Protein AF-A0A438FS94-F1 (afdb_monomer)

InterPro domains:
  IPR005162 Retrotransposon-derived protein PEG10, N-terminal capsid-like domain [PF03732] (21-106)

Mean predicted aligned error: 14.26 Å

Radius of gyration: 26.19 Å; Cα contacts (8 Å, |Δi|>4): 50; chains: 1; bounding box: 76×30×57 Å

Sequence (145 aa):
MKEIKKILDVMAVPEERRVSLASFMLRDEADNWWDMIKTTQDVTKMVWMQFEELLLSNYFPEAVRRQKRAEFIHLVQRNMTVTEYATKFTQLSRYAPNVVADEQIEVVARALVIEREMEEAQRLRSRNSRFGGSEKRERDFNARK

pLDDT: mean 76.22, std 14.3, range [48.0, 94.75]

Organism: Vitis vinifera (NCBI:txid29760)

Secondary structure (DSSP, 8-state):
-HHHHHHHHHTT--HHHHHHHHHHT--THHHHHHHHHHHHS-GGG--HHHHHHHHHHHHS-HHHHHHHHHHHHT---TTS-HHHHHHHHHHHHTT-HHHHHHHHHHHHHHHHHHHHHHHHHHHHHHHHHHHHHHHHHHHHHHTT-

Foldseek 3Di:
DVVLVVVCVVVVPDFLCSLVSSLVVDDDPSVVVVVVVVVVDVCNPDTPVNSVVVSCCVPPNVVNLVVLQVCQVPQDCVPNDLVRSVVSNVVSCVSPVVV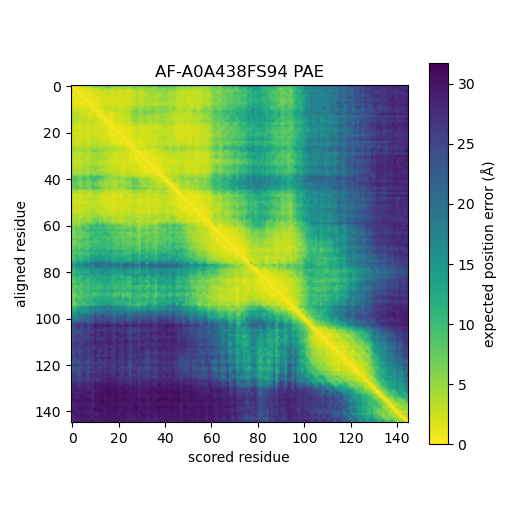CVVCVVVVVVVNVVNVVVVVVVVVVVVVCVVVVVVVVVVVVVVVVD

Solvent-accessible surface area (backbone atoms only — not comparable to full-atom values): 8387 Å² total; per-residue (Å²): 108,73,65,59,52,52,53,41,60,75,66,66,56,55,65,92,52,43,48,65,53,49,55,71,69,42,56,73,73,54,35,58,52,48,56,54,46,58,77,74,44,80,61,91,79,53,50,50,70,57,53,51,50,54,52,39,49,73,78,52,32,68,68,57,48,50,48,44,30,51,52,45,78,68,64,65,57,85,91,49,52,72,68,57,38,52,53,50,46,66,63,30,45,78,63,30,63,72,56,45,69,75,40,43,68,63,50,47,49,51,50,51,52,49,53,52,52,51,54,49,54,50,51,50,50,57,48,50,62,65,54,57,64,53,63,55,54,54,52,60,56,64,74,75,113

Nearest PDB structures (foldseek):
  6r24-assembly1_A  TM=5.342E-01  e=2.267E-01  Saccharomyces cerevisiae S288C
  1w33-assembly1_A  TM=2.886E-01  e=9.555E+00  Borreliella burgdorferi ZS7

Structure (mmCIF, N/CA/C/O backbone):
data_AF-A0A438FS94-F1
#
_entry.id   AF-A0A438FS94-F1
#
loop_
_atom_site.group_PDB
_atom_site.id
_atom_site.type_symbol
_atom_site.label_atom_id
_atom_site.label_alt_id
_atom_site.label_comp_id
_atom_site.label_asym_id
_atom_site.label_entity_id
_atom_site.label_seq_id
_atom_site.pdbx_PDB_ins_code
_atom_site.Cartn_x
_atom_site.Cartn_y
_atom_site.Cartn_z
_atom_site.occupancy
_atom_site.B_iso_or_equiv
_atom_site.auth_seq_id
_atom_site.auth_comp_id
_atom_site.auth_asym_id
_atom_site.auth_atom_id
_atom_site.pdbx_PDB_model_num
ATOM 1 N N . MET A 1 1 ? -2.422 -2.137 -5.199 1.00 80.56 1 MET A N 1
ATOM 2 C CA . MET A 1 1 ? -1.119 -2.837 -5.057 1.00 80.56 1 MET A CA 1
ATOM 3 C C . MET A 1 1 ? -1.215 -4.239 -4.439 1.00 80.56 1 MET A C 1
ATOM 5 O O . MET A 1 1 ? -0.713 -5.168 -5.055 1.00 80.56 1 MET A O 1
ATOM 9 N N . LYS A 1 2 ? -1.847 -4.440 -3.266 1.00 82.56 2 LYS A N 1
ATOM 10 C CA . LYS A 1 2 ? -1.917 -5.773 -2.614 1.00 82.56 2 LYS A CA 1
ATOM 11 C C . LYS A 1 2 ? -2.559 -6.865 -3.484 1.00 82.56 2 LYS A C 1
ATOM 13 O O . LYS A 1 2 ? -2.069 -7.986 -3.504 1.00 82.56 2 LYS A O 1
ATOM 18 N N . GLU A 1 3 ? -3.622 -6.532 -4.212 1.00 87.00 3 GLU A N 1
ATOM 19 C CA . GLU A 1 3 ? -4.303 -7.473 -5.114 1.00 87.00 3 GLU A CA 1
ATOM 20 C C . GLU A 1 3 ? -3.438 -7.861 -6.314 1.00 87.00 3 GLU A C 1
ATOM 22 O O . GLU A 1 3 ? -3.308 -9.043 -6.607 1.00 87.00 3 GLU A O 1
ATOM 27 N N . ILE A 1 4 ? -2.776 -6.883 -6.944 1.00 89.44 4 ILE A N 1
ATOM 28 C CA . ILE A 1 4 ? -1.828 -7.122 -8.042 1.00 89.44 4 ILE A CA 1
ATOM 29 C C . ILE A 1 4 ? -0.720 -8.073 -7.577 1.00 89.44 4 ILE A C 1
ATOM 31 O O . ILE A 1 4 ? -0.488 -9.086 -8.223 1.00 89.44 4 ILE A O 1
ATOM 35 N N . LYS A 1 5 ? -0.101 -7.814 -6.414 1.00 88.31 5 LYS A N 1
ATOM 36 C CA . LYS A 1 5 ? 0.904 -8.719 -5.826 1.00 88.31 5 LYS A CA 1
ATOM 37 C C . LYS A 1 5 ? 0.376 -10.138 -5.646 1.00 88.31 5 LYS A C 1
ATOM 39 O O . LYS A 1 5 ? 0.992 -11.079 -6.126 1.00 88.31 5 LYS A O 1
ATOM 44 N N . LYS A 1 6 ? -0.801 -10.277 -5.030 1.00 91.06 6 LYS A N 1
ATOM 45 C CA . LYS A 1 6 ? -1.435 -11.581 -4.808 1.00 91.06 6 LYS A CA 1
ATOM 46 C C . LYS A 1 6 ? -1.645 -12.342 -6.120 1.00 91.06 6 LYS A C 1
ATOM 48 O O . LYS A 1 6 ? -1.388 -13.537 -6.165 1.00 91.06 6 LYS A O 1
ATOM 53 N N . ILE A 1 7 ? -2.096 -11.664 -7.175 1.00 92.00 7 ILE A N 1
ATOM 54 C CA . ILE A 1 7 ? -2.305 -12.277 -8.493 1.00 92.00 7 ILE A CA 1
ATOM 55 C C . ILE A 1 7 ? -0.970 -12.711 -9.107 1.00 92.00 7 ILE A C 1
ATOM 57 O O . ILE A 1 7 ? -0.860 -13.845 -9.560 1.00 92.00 7 ILE A O 1
ATOM 61 N N . LEU A 1 8 ? 0.053 -11.852 -9.081 1.00 92.00 8 LEU A N 1
ATOM 62 C CA . LEU A 1 8 ? 1.379 -12.176 -9.619 1.00 92.00 8 LEU A CA 1
ATOM 63 C C . LEU A 1 8 ? 2.033 -13.358 -8.893 1.00 92.00 8 LEU A C 1
ATOM 65 O O . LEU A 1 8 ? 2.649 -14.204 -9.539 1.00 92.00 8 LEU A O 1
ATOM 69 N N . ASP A 1 9 ? 1.874 -13.429 -7.570 1.00 91.69 9 ASP A N 1
ATOM 70 C CA . ASP A 1 9 ? 2.414 -14.515 -6.753 1.00 91.69 9 ASP A CA 1
ATOM 71 C C . ASP A 1 9 ? 1.677 -15.837 -7.018 1.00 91.69 9 ASP A C 1
ATOM 73 O O . ASP A 1 9 ? 2.319 -16.861 -7.234 1.00 91.69 9 ASP A O 1
ATOM 77 N N . VAL A 1 10 ? 0.338 -15.819 -7.084 1.00 94.75 10 VAL A N 1
ATOM 78 C CA . VAL A 1 10 ? -0.474 -17.009 -7.419 1.00 94.75 10 VAL A CA 1
ATOM 79 C C . VAL A 1 10 ? -0.147 -17.536 -8.816 1.00 94.75 10 VAL A C 1
ATOM 81 O O . VAL A 1 10 ? -0.094 -18.743 -9.026 1.00 94.75 10 VAL A O 1
ATOM 84 N N . MET A 1 11 ? 0.098 -16.635 -9.763 1.00 92.56 11 MET A N 1
ATOM 85 C CA . MET A 1 11 ? 0.452 -16.980 -11.139 1.00 92.56 11 MET A CA 1
ATOM 86 C C . MET A 1 11 ? 1.936 -17.348 -11.308 1.00 92.56 11 MET A C 1
ATOM 88 O O . MET A 1 11 ? 2.362 -17.596 -12.434 1.00 92.56 11 MET A O 1
ATOM 92 N N . ALA A 1 12 ? 2.720 -17.367 -10.220 1.00 92.19 12 ALA A N 1
ATOM 93 C CA . ALA A 1 12 ? 4.157 -17.645 -10.218 1.00 92.19 12 ALA A CA 1
ATOM 94 C C . ALA A 1 12 ? 4.931 -16.814 -11.262 1.00 92.19 12 ALA A C 1
ATOM 96 O O . ALA A 1 12 ? 5.811 -17.315 -11.964 1.00 92.19 12 ALA A O 1
ATOM 97 N N . VAL A 1 13 ? 4.577 -15.530 -11.392 1.00 92.44 13 VAL A N 1
ATOM 98 C CA . VAL A 1 13 ? 5.168 -14.648 -12.402 1.00 92.44 13 VAL A CA 1
ATOM 99 C C . VAL A 1 13 ? 6.632 -14.357 -12.047 1.00 92.44 13 VAL A C 1
ATOM 101 O O . VAL A 1 13 ? 6.892 -13.852 -10.943 1.00 92.44 13 VAL A O 1
ATOM 104 N N . PRO A 1 14 ? 7.575 -14.613 -12.976 1.00 90.94 14 PRO A N 1
ATOM 105 C CA . PRO A 1 14 ? 8.989 -14.328 -12.767 1.00 90.94 14 PRO A CA 1
ATOM 106 C C . PRO A 1 14 ? 9.225 -12.813 -12.709 1.00 90.94 14 PRO A C 1
ATOM 108 O O . PRO A 1 14 ? 8.481 -12.034 -13.314 1.00 90.94 14 PRO A O 1
ATOM 111 N N . GLU A 1 15 ? 10.220 -12.386 -11.934 1.00 87.38 15 GLU A N 1
ATOM 112 C CA . GLU A 1 15 ? 10.384 -10.989 -11.518 1.00 87.38 15 GLU A CA 1
ATOM 113 C C . GLU A 1 15 ? 10.533 -10.022 -12.700 1.00 87.38 15 GLU A C 1
ATOM 115 O O . GLU A 1 15 ? 9.941 -8.941 -12.693 1.00 87.38 15 GLU A O 1
ATOM 120 N N . GLU A 1 16 ? 11.188 -10.468 -13.771 1.00 88.06 16 GLU A N 1
ATOM 121 C CA . GLU A 1 16 ? 11.431 -9.708 -15.000 1.00 88.06 16 GLU A CA 1
ATOM 122 C C . GLU A 1 16 ? 10.132 -9.336 -15.725 1.00 88.06 16 GLU A C 1
ATOM 124 O O . GLU A 1 16 ? 10.080 -8.358 -16.467 1.00 88.06 16 GLU A O 1
ATOM 129 N N . ARG A 1 17 ? 9.055 -10.104 -15.514 1.00 89.31 17 ARG A N 1
ATOM 130 C CA . ARG A 1 17 ? 7.747 -9.868 -16.144 1.00 89.31 17 ARG A CA 1
ATOM 131 C C . ARG A 1 17 ? 6.752 -9.163 -15.231 1.00 89.31 17 ARG A C 1
ATOM 133 O O . ARG A 1 17 ? 5.689 -8.749 -15.703 1.00 89.31 17 ARG A O 1
ATOM 140 N N . ARG A 1 18 ? 7.060 -9.020 -13.938 1.00 92.19 18 ARG A N 1
ATOM 141 C CA . ARG A 1 18 ? 6.113 -8.478 -12.954 1.00 92.19 18 ARG A CA 1
ATOM 142 C C . ARG A 1 18 ? 5.740 -7.029 -13.248 1.00 92.19 18 ARG A C 1
ATOM 144 O O . ARG A 1 18 ? 4.561 -6.703 -13.174 1.00 92.19 18 ARG A O 1
ATOM 151 N N . VAL A 1 19 ? 6.699 -6.182 -13.629 1.00 91.69 19 VAL A N 1
ATOM 152 C CA . VAL A 1 19 ? 6.447 -4.756 -13.925 1.00 91.69 19 VAL A CA 1
ATOM 153 C C . VAL A 1 19 ? 5.542 -4.593 -15.148 1.00 91.69 19 VAL A C 1
ATOM 155 O O . VAL A 1 19 ? 4.557 -3.854 -15.100 1.00 91.69 19 VAL A O 1
ATOM 158 N N . SER A 1 20 ? 5.804 -5.332 -16.228 1.00 90.81 20 SER A N 1
ATOM 159 C CA . SER A 1 20 ? 4.974 -5.278 -17.439 1.00 90.81 20 SE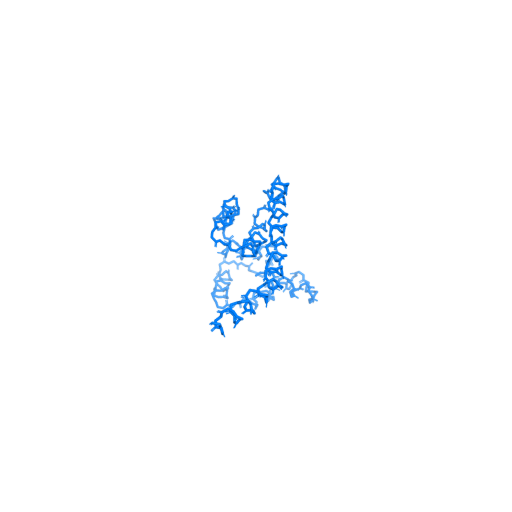R A CA 1
ATOM 160 C C . SER A 1 20 ? 3.546 -5.766 -17.182 1.00 90.81 20 SER A C 1
ATOM 162 O O . SER A 1 20 ? 2.589 -5.163 -17.655 1.00 90.81 20 SER A O 1
ATOM 164 N N . LEU A 1 21 ? 3.380 -6.835 -16.399 1.00 90.94 21 LEU A N 1
ATOM 165 C CA . LEU A 1 21 ? 2.050 -7.354 -16.072 1.00 90.94 21 LEU A CA 1
ATOM 166 C C . LEU A 1 21 ? 1.308 -6.460 -15.077 1.00 90.94 21 LEU A C 1
ATOM 168 O O . LEU A 1 21 ? 0.117 -6.226 -15.245 1.00 90.94 21 LEU A O 1
ATOM 172 N N . ALA A 1 22 ? 1.991 -5.922 -14.068 1.00 91.50 22 ALA A N 1
ATOM 173 C CA . ALA A 1 22 ? 1.370 -5.017 -13.109 1.00 91.50 22 ALA A CA 1
ATOM 174 C C . ALA A 1 22 ? 0.948 -3.693 -13.734 1.00 91.50 22 ALA A C 1
ATOM 176 O O . ALA A 1 22 ? -0.125 -3.202 -13.399 1.00 91.50 22 ALA A O 1
ATOM 177 N N . SER A 1 23 ? 1.760 -3.137 -14.636 1.00 90.25 23 SER A N 1
ATOM 178 C CA . SER A 1 23 ? 1.392 -1.922 -15.362 1.00 90.25 23 SER A CA 1
ATOM 179 C C . SER A 1 23 ? 0.159 -2.129 -16.233 1.00 90.25 23 SER A C 1
ATOM 181 O O . SER A 1 23 ? -0.735 -1.298 -16.203 1.00 90.25 23 SER A O 1
ATOM 183 N N . PHE A 1 24 ? 0.040 -3.281 -16.899 1.00 90.38 24 PHE A N 1
ATOM 184 C CA . PHE A 1 24 ? -1.168 -3.645 -17.647 1.00 90.38 24 PHE A CA 1
ATOM 185 C C . PHE A 1 24 ? -2.426 -3.787 -16.768 1.00 90.38 24 PHE A C 1
ATOM 187 O O . PHE A 1 24 ? -3.549 -3.689 -17.252 1.00 90.38 24 PHE A O 1
ATOM 194 N N . MET A 1 25 ? -2.263 -4.046 -15.469 1.00 90.50 25 MET A N 1
ATOM 195 C CA . MET A 1 25 ? -3.379 -4.148 -14.525 1.00 90.50 25 MET A CA 1
ATOM 196 C C . MET A 1 25 ? -3.801 -2.797 -13.931 1.00 90.50 25 MET A C 1
ATOM 198 O O . MET A 1 25 ? -4.797 -2.758 -13.200 1.00 90.50 25 MET A O 1
ATOM 202 N N . LEU A 1 26 ? -3.058 -1.715 -14.192 1.00 90.44 26 LEU A N 1
ATOM 203 C CA . LEU A 1 26 ? -3.446 -0.368 -13.778 1.00 90.44 26 LEU A CA 1
ATOM 204 C C . LEU A 1 26 ? -4.674 0.087 -14.576 1.00 90.44 26 LEU A C 1
ATOM 206 O O . LEU A 1 26 ? -4.939 -0.388 -15.677 1.00 90.44 26 LEU A O 1
ATOM 210 N N . ARG A 1 27 ? -5.481 0.957 -13.969 1.00 90.25 27 ARG A N 1
ATOM 211 C CA . ARG A 1 27 ? -6.724 1.464 -14.558 1.00 90.25 27 ARG A CA 1
ATOM 212 C C . ARG A 1 27 ? -6.866 2.952 -14.288 1.00 90.25 27 ARG A C 1
ATOM 214 O O . ARG A 1 27 ? -6.340 3.450 -13.289 1.00 90.25 27 ARG A O 1
ATOM 221 N N . ASP A 1 28 ? -7.619 3.618 -15.157 1.00 91.75 28 ASP A N 1
ATOM 222 C CA . ASP A 1 28 ? -8.024 5.016 -15.029 1.00 91.75 28 ASP A CA 1
ATOM 223 C C . ASP A 1 28 ? -6.821 5.946 -14.771 1.00 91.75 28 ASP A C 1
ATOM 225 O O . ASP A 1 28 ? -5.855 5.971 -15.531 1.00 91.75 28 ASP A O 1
ATOM 229 N N . GLU A 1 29 ? -6.849 6.699 -13.672 1.00 88.56 29 GLU A N 1
ATOM 230 C CA . GLU A 1 29 ? -5.798 7.641 -13.286 1.00 88.56 29 GLU A CA 1
ATOM 231 C C . GLU A 1 29 ? -4.426 6.973 -13.087 1.00 88.56 29 GLU A C 1
ATOM 233 O O . GLU A 1 29 ? -3.399 7.595 -13.354 1.00 88.56 29 GLU A O 1
ATOM 238 N N . ALA A 1 30 ? -4.393 5.705 -12.663 1.00 88.88 30 ALA A N 1
ATOM 239 C CA . ALA A 1 30 ? -3.143 4.969 -12.476 1.00 88.88 30 ALA A CA 1
ATOM 240 C C . ALA A 1 30 ? -2.486 4.547 -13.785 1.00 88.88 30 ALA A C 1
ATOM 242 O O . ALA A 1 30 ? -1.258 4.511 -13.853 1.00 88.88 30 ALA A O 1
ATOM 243 N N . ASP A 1 31 ? -3.282 4.270 -14.814 1.00 91.62 31 ASP A N 1
ATOM 244 C CA . ASP A 1 31 ? -2.766 3.963 -16.147 1.00 91.62 31 ASP A CA 1
ATOM 245 C C . ASP A 1 31 ? -2.190 5.230 -16.800 1.00 91.62 31 ASP A C 1
ATOM 247 O O . ASP A 1 31 ? -1.031 5.252 -17.211 1.00 91.62 31 ASP A O 1
ATOM 251 N N . ASN A 1 32 ? -2.931 6.344 -16.729 1.00 91.38 32 ASN A N 1
ATOM 252 C CA . ASN A 1 32 ? -2.468 7.651 -17.214 1.00 91.38 32 ASN A CA 1
ATOM 253 C C . ASN A 1 32 ? -1.169 8.110 -16.527 1.00 91.38 32 ASN A C 1
ATOM 255 O O . ASN A 1 32 ? -0.245 8.608 -17.174 1.00 91.38 32 ASN A O 1
ATOM 259 N N . TRP A 1 33 ? -1.079 7.945 -15.203 1.00 92.69 33 TRP A N 1
ATOM 260 C CA . TRP A 1 33 ? 0.142 8.245 -14.455 1.00 92.69 33 TRP A CA 1
ATOM 261 C C . TRP A 1 33 ? 1.310 7.360 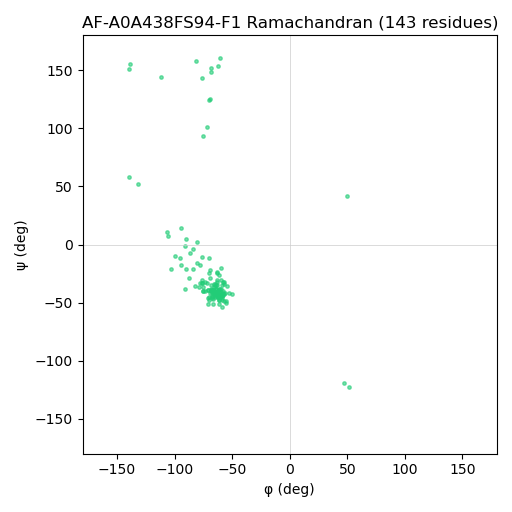-14.904 1.00 92.69 33 TRP A C 1
ATOM 263 O O . TRP A 1 33 ? 2.427 7.850 -15.078 1.00 92.69 33 TRP A O 1
ATOM 273 N N . TRP A 1 34 ? 1.065 6.069 -15.128 1.00 92.56 34 TRP A N 1
ATOM 274 C CA . TRP A 1 34 ? 2.102 5.150 -15.578 1.00 92.56 34 TRP A CA 1
ATOM 275 C C . TRP A 1 34 ? 2.604 5.476 -16.990 1.00 92.56 34 TRP A C 1
ATOM 277 O O . TRP A 1 34 ? 3.809 5.412 -17.242 1.00 92.56 34 TRP A O 1
ATOM 287 N N . ASP A 1 35 ? 1.724 5.912 -17.893 1.00 91.56 35 ASP A N 1
ATOM 288 C CA . ASP A 1 35 ? 2.106 6.436 -19.208 1.00 91.56 35 ASP A CA 1
ATOM 289 C C . ASP A 1 35 ? 3.051 7.639 -19.106 1.00 91.56 35 ASP A C 1
ATOM 291 O O . ASP A 1 35 ? 4.059 7.690 -19.812 1.00 91.56 35 ASP A O 1
ATOM 295 N N . MET A 1 36 ? 2.803 8.557 -18.169 1.00 90.75 36 MET A N 1
ATOM 296 C CA . MET A 1 36 ? 3.708 9.678 -17.893 1.00 90.75 36 MET A CA 1
ATOM 297 C C . MET A 1 36 ? 5.067 9.220 -17.327 1.00 90.75 36 MET A C 1
ATOM 299 O O . MET A 1 36 ? 6.107 9.809 -17.626 1.00 90.75 36 MET A O 1
ATOM 303 N N . ILE A 1 37 ? 5.108 8.152 -16.528 1.00 91.44 37 ILE A N 1
ATOM 304 C CA . ILE A 1 37 ? 6.382 7.590 -16.053 1.00 91.44 37 ILE A CA 1
ATOM 305 C C . ILE A 1 37 ? 7.179 6.988 -17.215 1.00 91.44 37 ILE A C 1
ATOM 307 O O . ILE A 1 37 ? 8.383 7.225 -17.316 1.00 91.44 37 ILE A O 1
ATOM 311 N N . LYS A 1 38 ? 6.518 6.288 -18.145 1.00 89.75 38 LYS A N 1
ATOM 312 C CA . LYS A 1 38 ? 7.172 5.712 -19.334 1.00 89.75 38 LYS A CA 1
ATOM 313 C C . LYS A 1 38 ? 7.808 6.760 -20.252 1.00 89.75 38 LYS A C 1
ATOM 315 O O . LYS A 1 38 ? 8.752 6.430 -20.962 1.00 89.75 38 LYS A O 1
ATOM 320 N N . THR A 1 39 ? 7.313 8.000 -20.260 1.00 89.50 39 THR A N 1
ATOM 321 C CA . THR A 1 39 ? 7.909 9.089 -21.057 1.00 89.50 39 THR A CA 1
ATOM 322 C C . THR A 1 39 ? 9.073 9.782 -20.353 1.00 89.50 39 THR A C 1
ATOM 324 O O . THR A 1 39 ? 9.897 10.410 -21.015 1.00 89.50 39 THR A O 1
ATOM 327 N N . THR A 1 40 ? 9.160 9.671 -19.027 1.00 86.56 40 THR A N 1
ATOM 328 C CA . THR A 1 40 ? 10.161 10.371 -18.209 1.00 86.56 40 THR A CA 1
ATOM 329 C C . THR A 1 40 ? 11.306 9.470 -17.750 1.00 86.56 40 THR A C 1
ATOM 331 O O . THR A 1 40 ? 12.376 9.979 -17.418 1.00 86.56 40 THR A O 1
ATOM 334 N N . GLN A 1 41 ? 11.115 8.146 -17.733 1.00 86.25 41 GLN A N 1
ATOM 335 C CA . GLN A 1 41 ? 12.099 7.174 -17.252 1.00 86.25 41 GLN A CA 1
ATOM 336 C C . GLN A 1 41 ? 12.162 5.926 -18.140 1.00 86.25 41 GLN A C 1
ATOM 338 O O . GLN A 1 41 ? 11.163 5.495 -18.715 1.00 86.25 41 GLN A O 1
ATOM 343 N N . ASP A 1 42 ? 13.338 5.295 -18.198 1.00 86.00 42 ASP A N 1
ATOM 344 C CA . ASP A 1 42 ? 13.501 3.997 -18.856 1.00 86.00 42 ASP A CA 1
ATOM 345 C C . ASP A 1 42 ? 12.927 2.874 -17.979 1.00 86.00 42 ASP A C 1
ATOM 347 O O . ASP A 1 42 ? 13.595 2.317 -17.106 1.00 86.00 42 ASP A O 1
ATOM 351 N N . VAL A 1 43 ? 11.662 2.532 -18.224 1.00 85.81 43 VAL A N 1
ATOM 352 C CA . VAL A 1 43 ? 10.964 1.455 -17.509 1.00 85.81 43 VAL A CA 1
ATOM 353 C C . VAL A 1 43 ? 11.372 0.053 -17.971 1.00 85.81 43 VAL A C 1
ATOM 355 O O . VAL A 1 43 ? 11.001 -0.925 -17.326 1.00 85.81 43 VAL A O 1
ATOM 358 N N . THR A 1 44 ? 12.116 -0.085 -19.077 1.00 82.19 44 THR A N 1
ATOM 359 C CA . THR A 1 44 ? 12.426 -1.404 -19.666 1.00 82.19 44 THR A CA 1
ATOM 360 C C . THR A 1 44 ? 13.383 -2.225 -18.807 1.00 82.19 44 THR A C 1
ATOM 362 O O . THR A 1 44 ? 13.359 -3.453 -18.854 1.00 82.19 44 THR A O 1
ATOM 365 N N . LYS A 1 45 ? 14.192 -1.548 -17.986 1.00 84.62 45 LYS A N 1
ATOM 366 C CA . LYS A 1 45 ? 15.127 -2.153 -17.025 1.00 84.62 45 LYS A CA 1
ATOM 367 C C . LYS A 1 45 ? 14.653 -2.033 -15.578 1.00 84.62 45 LYS A C 1
ATOM 369 O O . LYS A 1 45 ? 15.412 -2.343 -14.662 1.00 84.62 45 LYS A O 1
ATOM 374 N N . MET A 1 46 ? 13.430 -1.550 -15.363 1.00 90.75 46 MET A N 1
ATOM 375 C CA . MET A 1 46 ? 12.907 -1.321 -14.025 1.00 90.75 46 MET A CA 1
ATOM 376 C C . MET A 1 46 ? 12.639 -2.653 -13.330 1.00 90.75 46 MET A C 1
ATOM 378 O O . MET A 1 46 ? 11.882 -3.489 -13.825 1.00 90.75 46 MET A O 1
ATOM 382 N N . VAL A 1 47 ? 13.240 -2.836 -12.158 1.00 92.12 47 VAL A N 1
ATOM 383 C CA . VAL A 1 47 ? 12.976 -4.008 -11.317 1.00 92.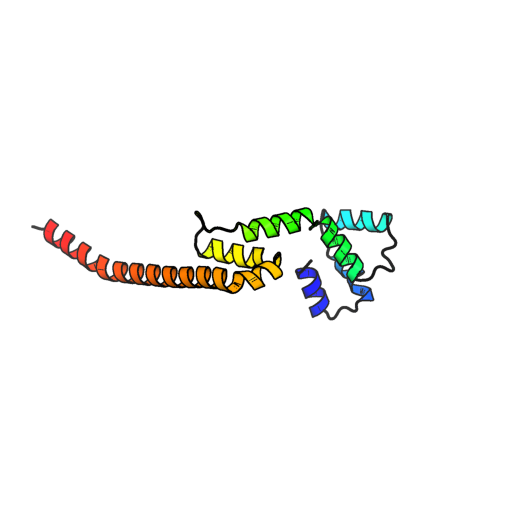12 47 VAL A CA 1
ATOM 384 C C . VAL A 1 47 ? 11.691 -3.817 -10.514 1.00 92.12 47 VAL A C 1
ATOM 386 O O . VAL A 1 47 ? 11.259 -2.691 -10.252 1.00 92.12 47 VAL A O 1
ATOM 389 N N . TRP A 1 48 ? 11.087 -4.921 -10.073 1.00 90.81 48 TRP A N 1
ATOM 390 C CA . TRP A 1 48 ? 9.817 -4.905 -9.342 1.00 90.81 48 TRP A CA 1
ATOM 391 C C . TRP A 1 48 ? 9.820 -3.961 -8.129 1.00 90.81 48 TRP A C 1
ATOM 393 O O . TRP A 1 48 ? 8.860 -3.221 -7.913 1.00 90.81 48 TRP A O 1
ATOM 403 N N . MET A 1 49 ? 10.918 -3.944 -7.370 1.00 89.81 49 MET A N 1
ATOM 404 C CA . MET A 1 49 ? 11.079 -3.081 -6.197 1.00 89.81 49 MET A CA 1
ATOM 405 C C . MET A 1 49 ? 10.946 -1.586 -6.535 1.00 89.81 49 MET A C 1
ATOM 407 O O . MET A 1 49 ? 10.278 -0.856 -5.807 1.00 89.81 49 MET A O 1
ATOM 411 N N . GLN A 1 50 ? 11.525 -1.140 -7.654 1.00 90.25 50 GLN A N 1
ATOM 412 C CA . GLN A 1 50 ? 11.457 0.259 -8.097 1.00 90.25 50 GLN A CA 1
ATOM 413 C C . GLN A 1 50 ? 10.042 0.637 -8.543 1.00 90.25 50 GLN A C 1
ATOM 415 O O . GLN A 1 50 ? 9.547 1.709 -8.199 1.00 90.25 50 GLN A O 1
ATOM 420 N N . PHE A 1 51 ? 9.369 -0.261 -9.269 1.00 90.75 51 PHE A N 1
ATOM 421 C CA . PHE A 1 51 ? 7.970 -0.075 -9.656 1.00 90.75 51 PHE A CA 1
ATOM 422 C C . PHE A 1 51 ? 7.067 0.095 -8.430 1.00 90.75 51 PHE A C 1
ATOM 424 O O . PHE A 1 51 ? 6.246 1.013 -8.372 1.00 90.75 51 PHE A O 1
ATOM 431 N N . GLU A 1 52 ? 7.230 -0.779 -7.434 1.00 89.50 52 GLU A N 1
ATOM 432 C CA . GLU A 1 52 ? 6.461 -0.708 -6.197 1.00 89.50 52 GLU A CA 1
ATOM 433 C C . GLU A 1 52 ? 6.721 0.599 -5.442 1.00 89.50 52 GLU A C 1
ATOM 435 O O . GLU A 1 52 ? 5.771 1.235 -4.986 1.00 89.50 52 GLU A O 1
ATOM 440 N N . GLU A 1 53 ? 7.982 1.014 -5.330 1.00 88.19 53 GLU A N 1
ATOM 441 C CA . GLU A 1 53 ? 8.347 2.262 -4.665 1.00 88.19 53 GLU A CA 1
ATOM 442 C C . GLU A 1 53 ? 7.730 3.481 -5.362 1.00 88.19 53 GLU A C 1
ATOM 444 O O . GLU A 1 53 ? 7.118 4.316 -4.693 1.00 88.19 53 GLU A O 1
ATOM 449 N N . LEU A 1 54 ? 7.803 3.557 -6.695 1.00 89.75 54 LEU A N 1
ATOM 450 C CA . LEU A 1 54 ? 7.201 4.643 -7.472 1.00 89.75 54 LEU A CA 1
ATOM 451 C C . LEU A 1 54 ? 5.682 4.698 -7.293 1.00 89.75 54 LEU A C 1
ATOM 453 O O . LEU A 1 54 ? 5.130 5.765 -7.009 1.00 89.75 54 LEU A O 1
ATOM 457 N N . LEU A 1 55 ? 5.006 3.551 -7.408 1.00 88.06 55 LEU A N 1
ATOM 458 C CA . LEU A 1 55 ? 3.554 3.484 -7.258 1.00 88.06 55 LEU A CA 1
ATOM 459 C C . LEU A 1 55 ? 3.130 3.878 -5.836 1.00 88.06 55 LEU A C 1
ATOM 461 O O . LEU A 1 55 ? 2.187 4.650 -5.653 1.00 88.06 55 LEU A O 1
ATOM 465 N N . LEU A 1 56 ? 3.822 3.368 -4.815 1.00 85.00 56 LEU A N 1
ATOM 466 C CA . LEU A 1 56 ? 3.527 3.701 -3.423 1.00 85.00 56 LEU A CA 1
ATOM 467 C C . LEU A 1 56 ? 3.860 5.156 -3.096 1.00 85.00 56 LEU A C 1
ATOM 469 O O . LEU A 1 56 ? 3.136 5.760 -2.315 1.00 85.00 56 LEU A O 1
ATOM 473 N N . SER A 1 57 ? 4.905 5.735 -3.680 1.00 85.44 57 SER A N 1
ATOM 474 C CA . SER A 1 57 ? 5.247 7.143 -3.469 1.00 85.44 57 SER A CA 1
ATOM 475 C C . SER A 1 57 ? 4.164 8.072 -4.022 1.00 85.44 57 SER A C 1
ATOM 477 O O . SER A 1 57 ? 3.737 8.996 -3.329 1.00 85.44 57 SER A O 1
ATOM 479 N N . ASN A 1 58 ? 3.648 7.774 -5.220 1.00 86.75 58 ASN A N 1
ATOM 480 C CA . ASN A 1 58 ? 2.611 8.578 -5.864 1.00 86.75 58 ASN A CA 1
ATOM 481 C C . ASN A 1 58 ? 1.247 8.466 -5.161 1.00 86.75 58 ASN A C 1
ATOM 483 O O . ASN A 1 58 ? 0.612 9.473 -4.861 1.00 86.75 58 ASN A O 1
ATOM 487 N N . TYR A 1 59 ? 0.802 7.242 -4.862 1.00 83.19 59 TYR A N 1
ATOM 488 C CA . TYR A 1 59 ? -0.545 6.996 -4.321 1.00 83.19 59 TYR A CA 1
ATOM 489 C C . TYR A 1 59 ? -0.604 6.920 -2.795 1.00 83.19 59 TYR A C 1
ATOM 491 O O . TYR A 1 59 ? -1.680 7.001 -2.200 1.00 83.19 59 TYR A O 1
ATOM 499 N N . PHE A 1 60 ? 0.536 6.727 -2.138 1.00 82.38 60 PHE A N 1
ATOM 500 C CA . PHE A 1 60 ? 0.622 6.588 -0.689 1.00 82.38 60 PHE A CA 1
ATOM 501 C C . PHE A 1 60 ? 1.840 7.327 -0.104 1.00 82.38 60 PHE A C 1
ATOM 503 O O . PHE A 1 60 ? 2.691 6.724 0.574 1.00 82.38 60 PHE A O 1
ATOM 510 N N . PRO A 1 61 ? 1.922 8.655 -0.333 1.00 83.62 61 PRO A N 1
ATOM 511 C CA . PRO A 1 61 ? 3.066 9.456 0.069 1.00 83.62 61 PRO A CA 1
ATOM 512 C C . PRO A 1 61 ? 3.270 9.426 1.585 1.00 83.62 61 PRO A C 1
ATOM 514 O O . PRO A 1 61 ? 2.371 9.112 2.375 1.00 83.62 61 PRO A O 1
ATOM 517 N N . GLU A 1 62 ? 4.479 9.776 2.025 1.00 77.25 62 GLU A N 1
ATOM 518 C CA . GLU A 1 62 ? 4.844 9.721 3.444 1.00 77.25 62 GLU A CA 1
ATOM 519 C C . GLU A 1 62 ? 3.911 10.558 4.334 1.00 77.25 62 GLU A C 1
ATOM 521 O O . GLU A 1 62 ? 3.596 10.146 5.449 1.00 77.25 62 GLU A O 1
ATOM 526 N N . ALA A 1 63 ? 3.400 11.684 3.830 1.00 79.88 63 ALA A N 1
ATOM 527 C CA . ALA A 1 63 ? 2.417 12.504 4.534 1.00 79.88 63 ALA A CA 1
ATOM 528 C C . ALA A 1 63 ? 1.135 11.719 4.862 1.00 79.88 63 ALA A C 1
ATOM 530 O O . ALA A 1 63 ? 0.692 11.721 6.010 1.00 79.88 63 ALA A O 1
ATOM 531 N N . VAL A 1 64 ? 0.594 10.971 3.894 1.00 83.62 64 VAL A N 1
ATOM 532 C CA . VAL A 1 64 ? -0.590 10.120 4.095 1.00 83.62 64 VAL A CA 1
ATOM 533 C C . VAL A 1 64 ? -0.260 8.967 5.044 1.00 83.62 64 VAL A C 1
ATOM 535 O O . VAL A 1 64 ? -1.041 8.669 5.947 1.00 83.62 64 VAL A O 1
ATOM 538 N N . ARG A 1 65 ? 0.929 8.360 4.924 1.00 81.00 65 ARG A N 1
ATOM 539 C CA . ARG A 1 65 ? 1.410 7.344 5.881 1.00 81.00 65 ARG A CA 1
ATOM 540 C C . ARG A 1 65 ? 1.483 7.880 7.308 1.00 81.00 65 ARG A C 1
ATOM 542 O O . ARG A 1 65 ? 1.089 7.190 8.246 1.00 81.00 65 ARG A O 1
ATOM 549 N N . ARG A 1 66 ? 2.001 9.095 7.484 1.00 81.19 66 ARG A N 1
ATOM 550 C CA . ARG A 1 66 ? 2.115 9.765 8.784 1.00 81.19 66 ARG A CA 1
ATOM 551 C C . ARG A 1 66 ? 0.740 10.108 9.344 1.00 81.19 66 ARG A C 1
ATOM 553 O O . ARG A 1 66 ? 0.491 9.842 10.513 1.00 81.19 66 ARG A O 1
ATOM 560 N N . GLN A 1 67 ? -0.169 10.596 8.503 1.00 84.38 67 GLN A N 1
ATOM 561 C CA . GLN A 1 67 ? -1.553 10.854 8.885 1.00 84.38 67 GLN A CA 1
ATOM 562 C C . GLN A 1 67 ? -2.259 9.571 9.338 1.00 84.38 67 GLN A C 1
ATOM 564 O O . GLN A 1 67 ? -2.881 9.570 10.392 1.00 84.38 67 GLN A O 1
ATOM 569 N N . LYS A 1 68 ? -2.109 8.460 8.604 1.00 82.12 68 LYS A N 1
ATOM 570 C CA . LYS A 1 68 ? -2.684 7.160 8.987 1.00 82.12 68 LYS A CA 1
ATOM 571 C C . LYS A 1 68 ? -2.115 6.630 10.304 1.00 82.12 68 LYS A C 1
ATOM 573 O O . LYS A 1 68 ? -2.854 6.040 11.085 1.00 82.12 68 LYS A O 1
ATOM 578 N N . ARG A 1 69 ? -0.831 6.878 10.585 1.00 78.12 69 ARG A N 1
ATOM 579 C CA . ARG A 1 69 ? -0.218 6.577 11.890 1.00 78.12 69 ARG A CA 1
ATOM 580 C C . ARG A 1 69 ? -0.771 7.448 13.015 1.00 78.12 69 ARG A C 1
ATOM 582 O O . ARG A 1 69 ? -1.109 6.917 14.062 1.00 78.12 69 ARG A O 1
ATOM 589 N N . ALA A 1 70 ? -0.903 8.753 12.798 1.00 80.50 70 ALA A N 1
ATOM 590 C CA . ALA A 1 70 ? -1.499 9.652 13.785 1.00 80.50 70 ALA A CA 1
ATOM 591 C C . ALA A 1 70 ? -2.972 9.297 14.060 1.00 80.50 70 ALA A C 1
ATOM 593 O O . ALA A 1 70 ? -3.403 9.294 15.208 1.00 80.50 70 ALA A O 1
ATOM 594 N N . GLU A 1 71 ? -3.726 8.933 13.018 1.00 83.75 71 GLU A N 1
ATOM 595 C CA . GLU A 1 71 ? -5.108 8.453 13.132 1.00 83.75 71 GLU A CA 1
ATOM 596 C C . GLU A 1 71 ? -5.192 7.180 13.984 1.00 83.75 71 GLU A C 1
ATOM 598 O O . GLU A 1 71 ? -6.112 7.050 14.782 1.00 83.75 71 GLU A O 1
ATOM 603 N N . PHE A 1 72 ? -4.216 6.275 13.853 1.00 80.56 72 PHE A N 1
ATOM 604 C CA . PHE A 1 72 ? -4.114 5.073 14.678 1.00 80.56 72 PHE A CA 1
ATOM 605 C C . PHE A 1 72 ? -3.810 5.390 16.148 1.00 80.56 72 PHE A C 1
ATOM 607 O O . PHE A 1 72 ? -4.538 4.936 17.023 1.00 80.56 72 PHE A O 1
ATOM 614 N N . ILE A 1 73 ? -2.780 6.202 16.410 1.00 76.38 73 ILE A N 1
ATOM 615 C CA . ILE A 1 73 ? -2.352 6.583 17.770 1.00 76.38 73 ILE A CA 1
ATOM 616 C C . ILE A 1 73 ? -3.485 7.295 18.522 1.00 76.38 73 ILE A C 1
ATOM 618 O O . ILE A 1 73 ? -3.694 7.093 19.713 1.00 76.38 73 ILE A O 1
ATOM 622 N N . HIS A 1 74 ? -4.254 8.125 17.820 1.00 80.62 74 HIS A N 1
ATOM 623 C CA . HIS A 1 74 ? -5.379 8.852 18.401 1.00 80.62 74 HIS A CA 1
ATOM 624 C C . HIS A 1 74 ? -6.726 8.132 18.222 1.00 80.62 74 HIS A C 1
ATOM 626 O O . HIS A 1 74 ? -7.779 8.749 18.429 1.00 80.62 74 HIS A O 1
ATOM 632 N N . LEU A 1 75 ? -6.727 6.845 17.844 1.00 80.50 75 LEU A N 1
ATOM 633 C CA . LEU A 1 75 ? -7.953 6.084 17.620 1.00 80.50 75 LEU A CA 1
ATOM 634 C C . LEU A 1 75 ? -8.646 5.774 18.951 1.00 80.50 75 LEU A C 1
ATOM 636 O O . LEU A 1 75 ? -8.327 4.823 19.664 1.00 80.50 75 LEU A O 1
ATOM 640 N N . VAL A 1 76 ? -9.678 6.556 19.240 1.00 77.81 76 VAL A N 1
ATOM 641 C CA . VAL A 1 76 ? -10.598 6.349 20.360 1.00 77.81 76 VAL A CA 1
ATOM 642 C C . VAL A 1 76 ? -11.980 5.962 19.842 1.00 77.81 76 VAL A C 1
ATOM 644 O O . VAL A 1 76 ? -12.428 6.475 18.818 1.00 77.81 76 VAL A O 1
ATOM 647 N N . GLN A 1 77 ? -12.674 5.076 20.559 1.00 71.81 77 GLN A N 1
ATOM 648 C CA . GLN A 1 77 ? -13.979 4.556 20.140 1.00 71.81 77 GLN A CA 1
ATOM 649 C C . GLN A 1 77 ? -15.031 5.663 19.953 1.00 71.81 77 GLN A C 1
ATOM 651 O O . GLN A 1 77 ? -15.720 5.687 18.935 1.00 71.81 77 GLN A O 1
ATOM 656 N N . ARG A 1 78 ? -15.121 6.626 20.883 1.00 79.38 78 ARG A N 1
ATOM 657 C CA . ARG A 1 78 ? -16.129 7.711 20.877 1.00 79.38 78 ARG A CA 1
ATOM 658 C C . ARG A 1 78 ? -17.542 7.163 20.606 1.00 79.38 78 ARG A C 1
ATOM 660 O O . ARG A 1 78 ? -18.021 6.335 21.366 1.00 79.38 78 ARG A O 1
ATOM 667 N N . ASN A 1 79 ? -18.181 7.608 19.523 1.00 82.38 79 ASN A N 1
ATOM 668 C CA . ASN A 1 79 ? -19.538 7.228 19.124 1.00 82.38 79 ASN A CA 1
ATOM 669 C C . ASN A 1 79 ? -19.570 5.996 18.201 1.00 82.38 79 ASN A C 1
ATOM 671 O O . ASN A 1 79 ? -20.630 5.663 17.680 1.00 82.38 79 ASN A O 1
ATOM 675 N N . MET A 1 80 ? -18.424 5.359 17.935 1.00 78.56 80 MET A N 1
ATOM 676 C CA . MET A 1 80 ? -18.368 4.157 17.106 1.00 78.56 80 MET A CA 1
ATOM 677 C C . MET A 1 80 ? -18.858 2.954 17.900 1.00 78.56 80 MET A C 1
ATOM 679 O O . MET A 1 80 ? -18.563 2.789 19.089 1.00 78.56 80 MET A O 1
ATOM 683 N N . THR A 1 81 ? -19.558 2.063 17.213 1.00 77.25 81 THR A N 1
ATOM 684 C CA . THR A 1 81 ? -19.808 0.735 17.756 1.00 77.25 81 THR A CA 1
ATOM 685 C C . THR A 1 81 ? -18.482 0.002 17.949 1.00 77.25 81 THR A C 1
ATOM 687 O O . THR A 1 81 ? -17.492 0.246 17.254 1.00 77.25 81 THR A O 1
ATOM 690 N N . VAL A 1 82 ? -18.468 -0.937 18.887 1.00 70.12 82 VAL A N 1
ATOM 691 C CA . VAL A 1 82 ? -17.319 -1.810 19.149 1.00 70.12 82 VAL A CA 1
ATOM 692 C C . VAL A 1 82 ? -16.788 -2.467 17.869 1.00 70.12 82 VAL A C 1
ATOM 694 O O . VAL A 1 82 ? -15.583 -2.504 17.631 1.00 70.12 82 VAL A O 1
ATOM 697 N N . THR A 1 83 ? -17.687 -2.942 17.006 1.00 72.38 83 THR A N 1
ATOM 698 C CA . THR A 1 83 ? -17.334 -3.608 15.747 1.00 72.38 83 THR A CA 1
ATOM 699 C C . THR A 1 83 ? -16.710 -2.654 14.731 1.00 72.38 83 THR A C 1
ATOM 701 O O . THR A 1 83 ? -15.764 -3.023 14.032 1.00 72.38 83 THR A O 1
ATOM 704 N N . GLU A 1 84 ? -17.196 -1.413 14.653 1.00 73.69 84 GLU A N 1
ATOM 705 C CA . GLU A 1 84 ? -16.606 -0.379 13.795 1.00 73.69 84 GLU A CA 1
ATOM 706 C C . GLU A 1 84 ? -15.224 0.037 14.299 1.00 73.69 84 GLU A C 1
ATOM 708 O O . GLU A 1 84 ? -14.303 0.208 13.496 1.00 73.69 84 GLU A O 1
ATOM 713 N N . TYR A 1 85 ? -15.064 0.147 15.620 1.00 78.06 85 TYR A N 1
ATOM 714 C CA . TYR A 1 85 ? -13.777 0.428 16.243 1.00 78.06 85 TYR A CA 1
ATOM 715 C C . TYR A 1 85 ? -12.763 -0.678 15.947 1.00 78.06 85 TYR A C 1
ATOM 717 O O . TYR A 1 85 ? -11.693 -0.382 15.422 1.00 78.06 85 TYR A O 1
ATOM 725 N N . ALA A 1 86 ? -13.116 -1.945 16.186 1.00 70.88 86 ALA A N 1
ATOM 726 C CA . ALA A 1 86 ? -12.248 -3.088 15.897 1.00 70.88 86 ALA A CA 1
ATOM 727 C C . ALA A 1 86 ? -11.858 -3.149 14.410 1.00 70.88 86 ALA A C 1
ATOM 729 O O . ALA A 1 86 ? -10.689 -3.327 14.070 1.00 70.88 86 ALA A O 1
ATOM 730 N N . THR A 1 87 ? -12.815 -2.905 13.508 1.00 77.06 87 THR A N 1
ATOM 731 C CA . THR A 1 87 ? -12.549 -2.872 12.063 1.00 77.06 87 THR A CA 1
ATOM 732 C C . THR A 1 87 ? -11.556 -1.766 11.700 1.00 77.06 87 THR A C 1
ATOM 734 O O . THR A 1 87 ? -10.580 -2.022 10.989 1.00 77.06 87 THR A O 1
ATOM 737 N N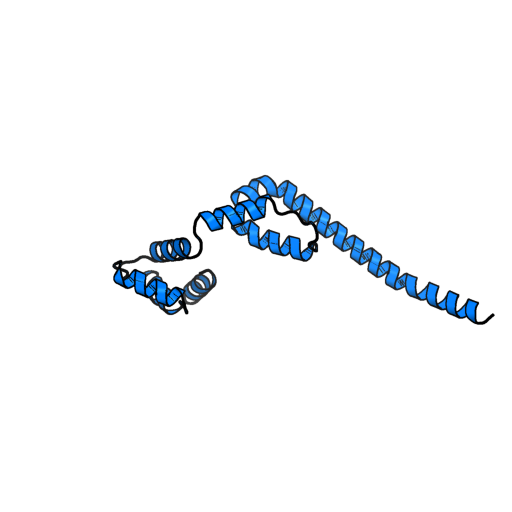 . LYS A 1 88 ? -11.757 -0.541 12.207 1.00 79.38 88 LYS A N 1
ATOM 738 C CA . LYS A 1 88 ? -10.820 0.574 11.986 1.00 79.38 88 LYS A CA 1
ATOM 739 C C . LYS A 1 88 ? -9.459 0.308 12.607 1.00 79.38 88 LYS A C 1
ATOM 741 O O . LYS A 1 88 ? -8.446 0.609 11.982 1.00 79.38 88 LYS A O 1
ATOM 746 N N . PHE A 1 89 ? -9.429 -0.303 13.784 1.00 76.19 89 PHE A N 1
ATOM 747 C CA . PHE A 1 89 ? -8.206 -0.681 14.468 1.00 76.19 89 PHE A CA 1
ATOM 748 C C . PHE A 1 89 ? -7.359 -1.630 13.612 1.00 76.19 89 PHE A C 1
ATOM 750 O O . PHE A 1 89 ? -6.216 -1.311 13.291 1.00 76.19 89 PHE A O 1
ATOM 757 N N . THR A 1 90 ? -7.928 -2.741 13.131 1.00 77.69 90 THR A N 1
ATOM 758 C CA . THR A 1 90 ? -7.229 -3.690 12.242 1.00 77.69 90 THR A CA 1
ATOM 759 C C . THR A 1 90 ? -6.826 -3.060 10.904 1.00 77.69 90 THR A C 1
ATOM 761 O O . THR A 1 90 ? -5.818 -3.424 10.288 1.00 77.69 90 THR A O 1
ATOM 764 N N . GLN A 1 91 ? -7.614 -2.110 10.399 1.00 82.06 91 GLN A N 1
ATOM 765 C CA . GLN A 1 91 ? -7.271 -1.390 9.177 1.00 82.06 91 GLN A CA 1
ATOM 766 C C . GLN A 1 91 ? -6.099 -0.433 9.370 1.00 82.06 91 GLN A C 1
ATOM 768 O O . GLN A 1 91 ? -5.266 -0.346 8.471 1.00 82.06 91 GLN A O 1
ATOM 773 N N . LEU A 1 92 ? -6.022 0.260 10.503 1.00 81.44 92 LEU A N 1
ATOM 774 C CA . LEU A 1 92 ? -5.011 1.276 10.771 1.00 81.44 92 LEU A CA 1
ATOM 775 C C . LEU A 1 92 ? -3.717 0.694 11.369 1.00 81.44 92 LEU A C 1
ATOM 777 O O . LEU A 1 92 ? -2.635 1.202 11.071 1.00 81.44 92 LEU A O 1
ATOM 781 N N . SER A 1 93 ? -3.795 -0.425 12.098 1.00 77.12 93 SER A N 1
ATOM 782 C CA . SER A 1 93 ? -2.642 -1.094 12.727 1.00 77.12 93 SER A CA 1
ATOM 783 C C . SER A 1 93 ? -1.550 -1.481 11.726 1.00 77.12 93 SER A C 1
ATOM 785 O O . SER A 1 93 ? -0.360 -1.388 12.022 1.00 77.12 93 SER A O 1
ATOM 787 N N . ARG A 1 94 ? -1.932 -1.807 10.482 1.00 78.31 94 ARG A N 1
ATOM 788 C CA . ARG A 1 94 ? -0.998 -2.120 9.383 1.00 78.31 94 ARG A CA 1
ATOM 789 C C . ARG A 1 94 ? -0.032 -0.977 9.042 1.00 78.31 94 ARG A C 1
ATOM 791 O O . ARG A 1 94 ? 0.971 -1.223 8.379 1.00 78.31 94 ARG A O 1
ATOM 798 N N . TYR A 1 95 ? -0.357 0.262 9.416 1.00 73.56 95 TYR A N 1
ATOM 799 C CA . TYR A 1 95 ? 0.456 1.444 9.121 1.00 73.56 95 TYR A CA 1
ATOM 800 C C . TYR A 1 95 ? 1.401 1.818 10.268 1.00 73.56 95 TYR A C 1
ATOM 802 O O . TYR A 1 95 ? 2.301 2.632 10.060 1.00 73.56 95 TYR A O 1
ATOM 810 N N . ALA A 1 96 ? 1.233 1.220 11.451 1.00 69.38 96 ALA A N 1
ATOM 811 C CA . ALA A 1 96 ? 2.003 1.521 12.653 1.00 69.38 96 ALA A CA 1
ATOM 812 C C . ALA A 1 96 ? 2.532 0.249 13.358 1.00 69.38 96 ALA A C 1
ATOM 814 O O . ALA A 1 96 ? 2.332 0.106 14.562 1.00 69.38 96 ALA A O 1
ATOM 815 N N . PRO A 1 97 ? 3.229 -0.672 12.661 1.00 66.75 97 PRO A N 1
ATOM 816 C CA . PRO A 1 97 ? 3.641 -1.956 13.244 1.00 66.75 97 PRO A CA 1
ATOM 817 C C . PRO A 1 97 ? 4.508 -1.805 14.507 1.00 66.75 97 PRO A C 1
ATOM 819 O O . PRO A 1 97 ? 4.390 -2.605 15.429 1.00 66.75 97 PRO A O 1
ATOM 822 N N . ASN A 1 98 ? 5.316 -0.742 14.586 1.00 63.62 98 ASN A N 1
ATOM 823 C CA . ASN A 1 98 ? 6.180 -0.463 15.738 1.00 63.62 98 ASN A CA 1
ATOM 824 C C . ASN A 1 98 ? 5.408 0.092 16.948 1.00 63.62 98 ASN A C 1
ATOM 826 O O . ASN A 1 98 ? 5.802 -0.161 18.075 1.00 63.62 98 ASN A O 1
ATOM 830 N N . VAL A 1 99 ? 4.312 0.827 16.719 1.00 58.31 99 VAL A N 1
ATOM 831 C CA . VAL A 1 99 ? 3.436 1.343 17.791 1.00 58.31 99 VAL A CA 1
ATOM 832 C C . VAL A 1 99 ? 2.590 0.210 18.348 1.00 58.31 99 VAL A C 1
ATOM 834 O O . VAL A 1 99 ? 2.437 0.080 19.553 1.00 58.31 99 VAL A O 1
ATOM 837 N N . VAL A 1 100 ? 2.110 -0.665 17.457 1.00 54.56 100 VAL A N 1
ATOM 838 C CA . VAL A 1 100 ? 1.398 -1.878 17.846 1.00 54.56 100 VAL A CA 1
ATOM 839 C C . VAL A 1 100 ? 2.270 -2.692 18.798 1.00 54.56 100 VAL A C 1
ATOM 841 O O . VAL A 1 100 ? 1.781 -3.025 19.856 1.00 54.56 100 VAL A O 1
ATOM 844 N N . ALA A 1 101 ? 3.548 -2.952 18.501 1.00 54.06 101 ALA A N 1
ATOM 845 C CA . ALA A 1 101 ? 4.419 -3.760 19.365 1.00 54.06 101 ALA A CA 1
ATOM 846 C C . ALA A 1 101 ? 4.551 -3.255 20.823 1.00 54.06 101 ALA A C 1
ATOM 848 O O . ALA A 1 101 ? 4.494 -4.082 21.731 1.00 54.06 101 ALA A O 1
ATOM 849 N N . ASP A 1 102 ? 4.677 -1.941 21.043 1.00 51.78 102 ASP A N 1
ATOM 850 C CA . ASP A 1 102 ? 4.771 -1.335 22.386 1.00 51.78 102 ASP A CA 1
ATOM 851 C C . ASP A 1 102 ? 3.398 -1.214 23.077 1.00 51.78 102 ASP A C 1
ATOM 853 O O . ASP A 1 102 ? 3.269 -1.441 24.278 1.00 51.78 102 ASP A O 1
ATOM 857 N N . GLU A 1 103 ? 2.339 -0.912 22.319 1.00 50.53 103 GLU A N 1
ATOM 858 C CA . GLU A 1 103 ? 0.982 -0.720 22.848 1.00 50.53 103 GLU A CA 1
ATOM 859 C C . GLU A 1 103 ? 0.137 -2.009 22.862 1.00 50.53 103 GLU A C 1
ATOM 861 O O . GLU A 1 103 ? -1.001 -1.980 23.330 1.00 50.53 103 GLU A O 1
ATOM 866 N N . GLN A 1 104 ? 0.650 -3.158 22.386 1.00 50.03 104 GLN A N 1
ATOM 867 C CA . GLN A 1 104 ? -0.115 -4.417 22.300 1.00 50.03 104 GLN A CA 1
ATOM 868 C C . GLN A 1 104 ? -0.717 -4.807 23.644 1.00 50.03 104 GLN A C 1
ATOM 870 O O . GLN A 1 104 ? -1.836 -5.293 23.671 1.00 50.03 104 GLN A O 1
ATOM 875 N N . ILE A 1 105 ? -0.041 -4.558 24.765 1.00 51.16 105 ILE A N 1
ATOM 876 C CA . ILE A 1 105 ? -0.588 -4.903 26.083 1.00 51.16 105 ILE A CA 1
ATOM 877 C C . ILE A 1 105 ? -1.811 -4.039 26.405 1.00 51.16 105 ILE A C 1
ATOM 879 O O . ILE A 1 105 ? -2.840 -4.562 26.824 1.00 51.16 105 ILE A O 1
ATOM 883 N N . GLU A 1 106 ? -1.735 -2.729 26.175 1.00 53.41 106 GLU A N 1
ATOM 884 C CA . GLU A 1 106 ? -2.821 -1.809 26.512 1.00 53.41 106 GLU A CA 1
ATOM 885 C C . GLU A 1 106 ? -3.981 -1.909 25.517 1.00 53.41 106 GLU A C 1
ATOM 887 O O . GLU A 1 106 ? -5.152 -1.854 25.890 1.00 53.41 106 GLU A O 1
ATOM 892 N N . VAL A 1 107 ? -3.672 -2.115 24.243 1.00 54.03 107 VAL A N 1
ATOM 893 C CA . VAL A 1 107 ? -4.668 -2.154 23.181 1.00 54.03 107 VAL A CA 1
ATOM 894 C C . VAL A 1 107 ? -5.350 -3.515 23.085 1.00 54.03 107 VAL A C 1
ATOM 896 O O . VAL A 1 107 ? -6.562 -3.563 22.877 1.00 54.03 107 VAL A O 1
ATOM 899 N N . VAL A 1 108 ? -4.627 -4.615 23.321 1.00 56.34 108 VAL A N 1
ATOM 900 C CA . VAL A 1 108 ? -5.249 -5.934 23.506 1.00 56.34 108 VAL A CA 1
ATOM 901 C C . VAL A 1 108 ? -6.064 -5.943 24.795 1.00 56.34 108 VAL A C 1
ATOM 903 O O . VAL A 1 108 ? -7.179 -6.448 24.776 1.00 56.34 108 VAL A O 1
ATOM 906 N N . ALA A 1 109 ? -5.602 -5.314 25.885 1.00 55.12 109 ALA A N 1
ATOM 907 C CA . ALA A 1 109 ? -6.421 -5.165 27.090 1.00 55.12 109 ALA A CA 1
ATOM 908 C C . ALA A 1 109 ? -7.713 -4.378 26.813 1.00 55.12 109 ALA A C 1
ATOM 910 O O . ALA A 1 109 ? -8.786 -4.816 27.222 1.00 55.12 109 ALA A O 1
ATOM 911 N N . ARG A 1 110 ? -7.652 -3.271 26.058 1.00 61.06 110 ARG A N 1
ATOM 912 C CA . ARG A 1 110 ? -8.846 -2.512 25.642 1.00 61.06 110 ARG A CA 1
ATOM 913 C C . ARG A 1 110 ? -9.767 -3.347 24.746 1.00 61.06 110 ARG A C 1
ATOM 915 O O . ARG A 1 110 ? -10.970 -3.353 24.978 1.00 61.06 110 ARG A O 1
ATOM 922 N N . ALA A 1 111 ? -9.227 -4.091 23.780 1.00 62.94 111 ALA A N 1
ATOM 923 C CA . ALA A 1 111 ? -10.005 -4.973 22.907 1.00 62.94 111 ALA A CA 1
ATOM 924 C C . ALA A 1 111 ? -10.666 -6.137 23.672 1.00 62.94 111 ALA A C 1
ATOM 926 O O . ALA A 1 111 ? -11.834 -6.427 23.440 1.00 62.94 111 ALA A O 1
ATOM 927 N N . LEU A 1 112 ? -9.967 -6.748 24.633 1.00 59.66 112 LEU A N 1
ATOM 928 C CA . LEU A 1 112 ? -10.494 -7.816 25.490 1.00 59.66 112 LEU A CA 1
ATOM 929 C C . LEU A 1 112 ? -11.574 -7.310 26.455 1.00 59.66 112 LEU A C 1
ATOM 931 O O . LEU A 1 112 ? -12.576 -7.991 26.672 1.00 59.66 112 LEU A O 1
ATOM 935 N N . VAL A 1 113 ? -11.401 -6.110 27.026 1.00 66.00 113 VAL A N 1
ATOM 936 C CA . VAL A 1 113 ? -12.442 -5.452 27.839 1.00 66.00 113 VAL A CA 1
ATOM 937 C C . VAL A 1 113 ? -13.696 -5.235 26.996 1.00 66.00 113 VAL A C 1
ATOM 939 O O . VAL A 1 113 ? -14.801 -5.551 27.429 1.00 66.00 113 VAL A O 1
ATOM 942 N N . ILE A 1 114 ? -13.509 -4.786 25.759 1.00 61.53 114 ILE A N 1
ATOM 943 C CA . ILE A 1 114 ? -14.580 -4.556 24.799 1.00 61.53 114 ILE A CA 1
ATOM 944 C C . ILE A 1 114 ? -15.291 -5.866 24.390 1.00 61.53 114 ILE A C 1
ATOM 946 O O . ILE A 1 114 ? -16.522 -5.903 24.346 1.00 61.53 114 ILE A O 1
ATOM 950 N N . GLU A 1 115 ? -14.563 -6.956 24.122 1.00 65.44 115 GLU A N 1
ATOM 951 C CA . GLU A 1 115 ? -15.158 -8.273 23.833 1.00 65.44 115 GLU A CA 1
ATOM 952 C C . GLU A 1 115 ? -15.989 -8.785 25.016 1.00 65.44 115 GLU A C 1
ATOM 954 O O . GLU A 1 115 ? -17.119 -9.251 24.836 1.00 65.44 115 GLU A O 1
ATOM 959 N N . ARG A 1 116 ? -15.477 -8.613 26.239 1.00 67.69 116 ARG A N 1
ATOM 960 C CA . ARG A 1 116 ? -16.175 -8.999 27.468 1.00 67.69 116 ARG A CA 1
ATOM 961 C C . ARG A 1 116 ? -17.470 -8.208 27.675 1.00 67.69 116 ARG A C 1
ATOM 963 O O . ARG A 1 116 ? -18.500 -8.805 27.992 1.00 67.69 116 ARG A O 1
ATOM 970 N N . GLU A 1 117 ? -17.453 -6.894 27.451 1.00 71.94 117 GLU A N 1
ATOM 971 C CA . GLU A 1 117 ? -18.656 -6.054 27.538 1.00 71.94 117 GLU A CA 1
ATOM 972 C C . GLU A 1 117 ? -19.701 -6.426 26.474 1.00 71.94 117 GLU A C 1
ATOM 974 O O . GLU A 1 117 ? -20.902 -6.454 26.757 1.00 71.94 117 GLU A O 1
ATOM 979 N N . MET A 1 118 ? -19.266 -6.768 25.257 1.00 63.59 118 MET A N 1
ATOM 980 C CA . MET A 1 118 ? -20.165 -7.210 24.185 1.00 63.59 118 MET A CA 1
ATOM 981 C C . MET A 1 118 ? -20.851 -8.540 24.508 1.00 63.59 118 MET A C 1
ATOM 983 O O . MET A 1 118 ? -22.061 -8.674 24.286 1.00 63.59 118 MET A O 1
ATOM 987 N N . GLU A 1 119 ? -20.117 -9.504 25.069 1.00 74.81 119 GLU A N 1
ATOM 988 C CA . GLU A 1 119 ? -20.699 -10.762 25.543 1.00 74.81 119 GLU A CA 1
ATOM 989 C C . GLU A 1 119 ? -21.714 -10.528 26.668 1.00 74.81 119 GLU A C 1
ATOM 991 O O . GLU A 1 119 ? -22.804 -11.109 26.664 1.00 74.81 119 GLU A O 1
ATOM 996 N N . GLU A 1 120 ? -21.395 -9.661 27.629 1.00 74.38 120 GLU A N 1
ATOM 997 C CA . GLU A 1 120 ? -22.294 -9.332 28.737 1.00 74.38 120 GLU A CA 1
ATOM 998 C C . GLU A 1 120 ? -23.563 -8.615 28.249 1.00 74.38 120 GLU A C 1
ATOM 1000 O O . GLU A 1 120 ? -24.674 -8.984 28.646 1.00 74.38 120 GLU A O 1
ATOM 1005 N N . ALA A 1 121 ? -23.443 -7.677 27.307 1.00 71.31 121 ALA A N 1
ATOM 1006 C CA . ALA A 1 121 ? -24.580 -6.986 26.703 1.00 71.31 121 ALA A CA 1
ATOM 1007 C C . ALA A 1 121 ? -25.492 -7.932 25.896 1.00 71.31 121 ALA A C 1
ATOM 1009 O O . ALA A 1 121 ? -26.720 -7.771 25.897 1.00 71.31 121 ALA A O 1
ATOM 1010 N N . GLN A 1 122 ? -24.926 -8.940 25.223 1.00 71.94 122 GLN A N 1
ATOM 1011 C CA . GLN A 1 122 ? -25.695 -9.989 24.541 1.00 71.94 122 GLN A CA 1
ATOM 1012 C C . GLN A 1 122 ? -26.374 -10.947 25.527 1.00 71.94 122 GLN A C 1
ATOM 1014 O O . GLN A 1 122 ? -27.538 -11.317 25.321 1.00 71.94 122 GLN A O 1
ATOM 1019 N N . ARG A 1 123 ? -25.699 -11.310 26.626 1.00 75.19 123 ARG A N 1
ATOM 1020 C CA . ARG A 1 123 ? -26.283 -12.117 27.711 1.00 75.19 123 ARG A CA 1
ATOM 1021 C C . ARG A 1 123 ? -27.457 -11.391 28.363 1.00 75.19 123 ARG A C 1
ATOM 1023 O O . ARG A 1 123 ? -28.514 -11.996 28.534 1.00 75.19 123 ARG A O 1
ATOM 1030 N N . LEU A 1 124 ? -27.319 -10.098 28.659 1.00 66.50 124 LEU A N 1
ATOM 1031 C CA . LEU A 1 124 ? -28.386 -9.274 29.238 1.00 66.50 124 LEU A CA 1
ATOM 1032 C C . LEU A 1 124 ? -29.581 -9.120 28.288 1.00 66.50 124 LEU A C 1
ATOM 1034 O O . LEU A 1 124 ? -30.722 -9.283 28.719 1.00 66.50 124 LEU A O 1
ATOM 1038 N N . ARG A 1 125 ? -29.346 -8.912 26.985 1.00 65.12 125 ARG A N 1
ATOM 1039 C CA . ARG A 1 125 ? -30.417 -8.907 25.970 1.00 65.12 125 ARG A CA 1
ATOM 1040 C C . ARG A 1 125 ? -31.140 -10.248 25.866 1.00 65.12 125 ARG A C 1
ATOM 1042 O O . ARG A 1 125 ? -32.368 -10.279 25.814 1.00 65.12 125 A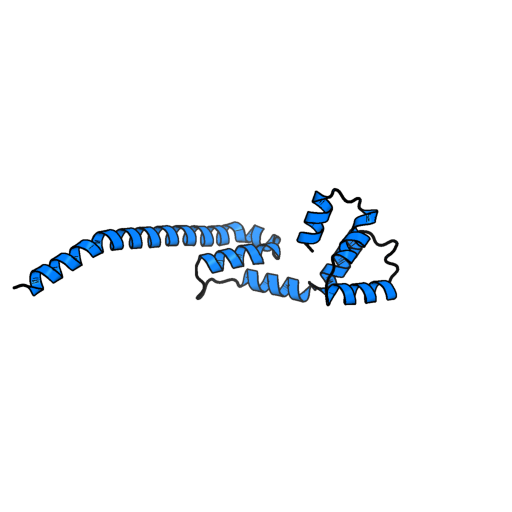RG A O 1
ATOM 1049 N N . S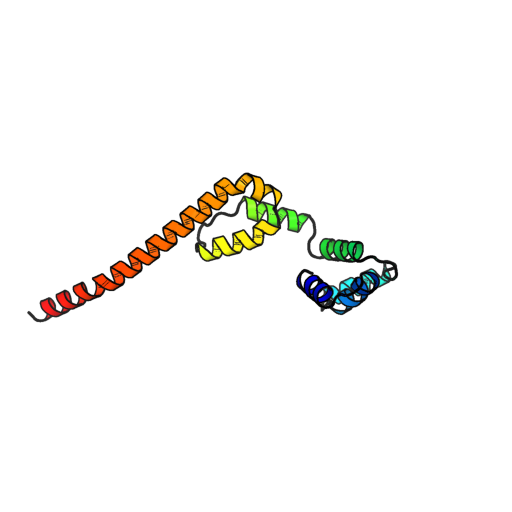ER A 1 126 ? -30.397 -11.351 25.884 1.00 72.19 126 SER A N 1
ATOM 1050 C CA . SER A 1 126 ? -30.969 -12.703 25.861 1.00 72.19 126 SER A CA 1
ATOM 1051 C C . SER A 1 126 ? -31.789 -12.996 27.121 1.00 72.19 12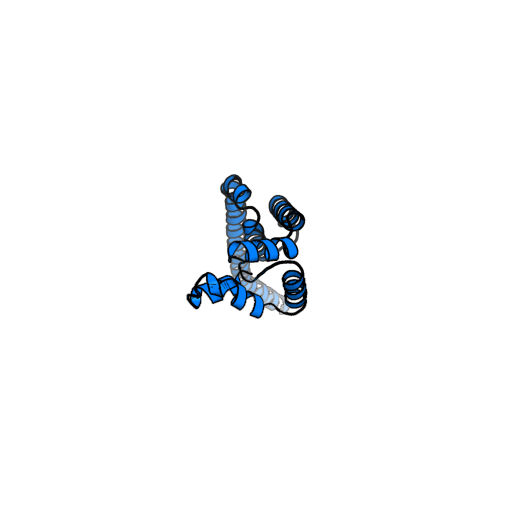6 SER A C 1
ATOM 1053 O O . SER A 1 126 ? -32.820 -13.666 27.056 1.00 72.19 126 SER A O 1
ATOM 1055 N N . ARG A 1 127 ? -31.369 -12.450 28.269 1.00 65.75 127 ARG A N 1
ATOM 1056 C CA . ARG A 1 127 ? -32.081 -12.558 29.546 1.00 65.75 127 ARG A CA 1
ATOM 1057 C C . ARG A 1 127 ? -33.369 -11.729 29.527 1.00 65.75 127 ARG A C 1
ATOM 1059 O O . ARG A 1 127 ? -34.434 -12.296 29.742 1.00 65.75 127 ARG A O 1
ATOM 1066 N N . ASN A 1 128 ? -33.318 -10.451 29.152 1.00 55.81 128 ASN A N 1
ATOM 1067 C CA . ASN A 1 128 ? -34.518 -9.606 29.051 1.00 55.81 128 ASN A CA 1
ATOM 1068 C C . ASN A 1 128 ? -35.519 -10.097 27.991 1.00 55.81 128 ASN A C 1
ATOM 1070 O O . ASN A 1 128 ? -36.720 -9.963 28.193 1.00 55.81 128 ASN A O 1
ATOM 1074 N N . SER A 1 129 ? -35.059 -10.732 26.909 1.00 56.16 129 SER A N 1
ATOM 1075 C CA . SER A 1 129 ? -35.937 -11.385 25.925 1.00 56.16 129 SER A CA 1
ATOM 1076 C C . SER A 1 129 ? -36.723 -12.569 26.519 1.00 56.16 129 SER A C 1
ATOM 1078 O O . SER A 1 129 ? -37.895 -12.762 26.200 1.00 56.16 129 SER A O 1
ATOM 1080 N N . ARG A 1 130 ? -36.129 -13.324 27.458 1.00 57.09 130 ARG A N 1
ATOM 1081 C CA . ARG A 1 130 ? -36.823 -14.405 28.186 1.00 57.09 130 ARG A CA 1
ATOM 1082 C C . ARG A 1 130 ? -37.768 -13.894 29.280 1.00 57.09 130 ARG A C 1
ATOM 1084 O O . ARG A 1 130 ? -38.799 -14.520 29.503 1.00 57.09 130 ARG A O 1
ATOM 1091 N N . PHE A 1 131 ? -37.452 -12.775 29.934 1.00 50.22 131 PHE A N 1
ATOM 1092 C CA . PHE A 1 131 ? -38.269 -12.203 31.020 1.00 50.22 131 PHE A CA 1
ATOM 1093 C C . PHE A 1 131 ? -39.351 -11.206 30.545 1.00 50.22 131 PHE A C 1
ATOM 1095 O O . PHE A 1 131 ? -40.361 -11.030 31.222 1.00 50.22 131 PHE A O 1
ATOM 1102 N N . GLY A 1 132 ? -39.228 -10.615 29.351 1.00 48.00 132 GLY A N 1
ATOM 1103 C CA . GLY A 1 132 ? -40.255 -9.732 28.769 1.00 48.00 132 GLY A CA 1
ATOM 1104 C C . GLY A 1 132 ? -41.540 -10.452 28.323 1.00 48.00 132 GLY A C 1
ATOM 1105 O O . GLY A 1 132 ? -42.551 -9.810 28.039 1.00 48.00 132 GLY A O 1
ATOM 1106 N N . GLY A 1 133 ? -41.527 -11.791 28.279 1.00 49.34 133 GLY A N 1
ATOM 1107 C CA . GLY A 1 133 ? -42.702 -12.619 27.989 1.00 49.34 133 GLY A CA 1
ATOM 1108 C C . GLY A 1 133 ? -43.673 -12.784 29.167 1.00 49.34 133 GLY A C 1
ATOM 1109 O O . GLY A 1 133 ? -44.829 -13.149 28.944 1.00 49.34 133 GLY A O 1
ATOM 1110 N N . SER A 1 134 ? -43.235 -12.507 30.401 1.00 49.62 134 SER A N 1
ATOM 1111 C CA . SER A 1 134 ? -44.063 -12.613 31.614 1.00 49.62 134 SER A CA 1
ATOM 1112 C C . SER A 1 134 ? -44.785 -11.305 31.963 1.00 49.62 134 SER A C 1
ATOM 1114 O O . SER A 1 134 ? -45.972 -11.345 32.272 1.00 49.62 134 SER A O 1
ATOM 1116 N N . GLU A 1 135 ? -44.155 -10.139 31.780 1.00 49.94 135 GLU A N 1
ATOM 1117 C CA . GLU A 1 135 ? -44.787 -8.836 32.083 1.00 49.94 135 GLU A CA 1
ATOM 1118 C C . GLU A 1 135 ? -45.927 -8.456 31.123 1.00 49.94 135 GLU A C 1
ATOM 1120 O O . GLU A 1 135 ? -46.782 -7.627 31.448 1.00 49.94 135 GLU A O 1
ATOM 1125 N N . LYS A 1 136 ? -45.959 -9.040 29.918 1.00 51.59 136 LYS A N 1
ATOM 1126 C CA . LYS A 1 136 ? -47.061 -8.815 28.972 1.00 51.59 136 LYS A CA 1
ATOM 1127 C C . LYS A 1 136 ? -48.316 -9.605 29.365 1.00 51.59 136 LYS A C 1
ATOM 1129 O O . LYS A 1 136 ? -49.415 -9.084 29.234 1.00 51.59 136 LYS A O 1
ATOM 1134 N N . ARG A 1 137 ? -48.160 -10.801 29.952 1.00 49.84 137 ARG A N 1
ATOM 1135 C CA . ARG A 1 137 ? -49.295 -11.612 30.436 1.00 49.84 137 ARG A CA 1
ATOM 1136 C C . ARG A 1 137 ? -49.946 -11.027 31.686 1.00 49.84 137 ARG A C 1
ATOM 1138 O O . ARG A 1 137 ? -51.154 -11.141 31.844 1.00 49.84 137 ARG A O 1
ATOM 1145 N N . GLU A 1 138 ? -49.169 -10.381 32.549 1.00 48.84 138 GLU A N 1
ATOM 1146 C CA . GLU A 1 138 ? -49.679 -9.801 33.797 1.00 48.84 138 GLU A CA 1
ATOM 1147 C C . GLU A 1 138 ? -50.421 -8.475 33.559 1.00 48.84 138 GLU A C 1
ATOM 1149 O O . GLU A 1 138 ? -51.453 -8.219 34.179 1.00 48.84 138 GLU A O 1
ATOM 1154 N N . ARG A 1 139 ? -49.991 -7.684 32.562 1.00 50.09 139 ARG A N 1
ATOM 1155 C CA . ARG A 1 139 ? -50.749 -6.514 32.083 1.00 50.09 139 ARG A CA 1
ATOM 1156 C C . ARG A 1 139 ? -52.048 -6.896 31.369 1.00 50.09 139 ARG A C 1
ATOM 1158 O O . ARG A 1 139 ? -53.067 -6.256 31.614 1.00 50.09 139 ARG A O 1
ATOM 1165 N N . ASP A 1 140 ? -52.041 -7.960 30.566 1.00 53.97 140 ASP A N 1
ATOM 1166 C CA . ASP A 1 140 ? -53.252 -8.462 29.900 1.00 53.97 140 ASP A CA 1
ATOM 1167 C C . ASP A 1 140 ? -54.256 -9.086 30.893 1.00 53.97 140 ASP A C 1
ATOM 1169 O O . ASP A 1 140 ? -55.466 -9.048 30.662 1.00 53.97 140 ASP A O 1
ATOM 1173 N N . PHE A 1 141 ? -53.775 -9.635 32.015 1.00 54.31 141 PHE A N 1
ATOM 1174 C CA . PHE A 1 141 ? -54.620 -10.164 33.090 1.00 54.31 141 PHE A CA 1
ATOM 1175 C C . PHE A 1 141 ? -55.254 -9.049 33.939 1.00 54.31 141 PHE A C 1
ATOM 1177 O O . PHE A 1 141 ? -56.436 -9.131 34.266 1.00 54.31 141 PHE A O 1
ATOM 1184 N N . ASN A 1 142 ? -54.510 -7.981 34.248 1.00 54.12 142 ASN A N 1
ATOM 1185 C CA . ASN A 1 142 ? -55.003 -6.883 35.091 1.00 54.12 142 ASN A CA 1
ATOM 1186 C C . ASN A 1 142 ? -55.882 -5.863 34.335 1.00 54.12 142 ASN A C 1
ATO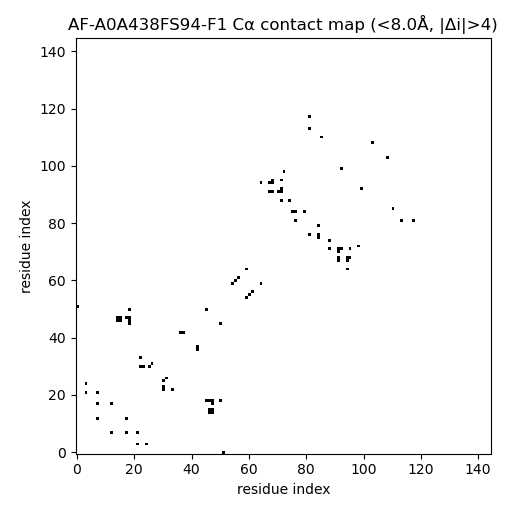M 1188 O O . ASN A 1 142 ? -56.598 -5.096 34.963 1.00 54.12 142 ASN A O 1
ATOM 1192 N N . ALA A 1 143 ? -55.859 -5.862 32.996 1.00 55.41 143 ALA A N 1
ATOM 1193 C CA . ALA A 1 143 ? -56.737 -5.037 32.153 1.00 55.41 143 ALA A CA 1
ATOM 1194 C C . ALA A 1 143 ? -58.126 -5.663 31.889 1.00 55.41 143 ALA A C 1
ATOM 1196 O O . ALA A 1 143 ? -58.963 -5.052 31.227 1.00 55.41 143 ALA A O 1
ATOM 1197 N N . ARG A 1 144 ? -58.365 -6.895 32.363 1.00 55.72 144 ARG A N 1
ATOM 1198 C CA . ARG A 1 144 ? -59.639 -7.630 32.226 1.00 55.72 144 ARG A CA 1
ATOM 1199 C C . ARG A 1 144 ? -60.446 -7.707 33.528 1.00 55.72 144 ARG A C 1
ATOM 1201 O O . ARG A 1 144 ? -61.405 -8.476 33.592 1.00 55.72 144 ARG A O 1
ATOM 1208 N N . LYS A 1 145 ? -60.053 -6.951 34.551 1.00 51.34 145 LYS A N 1
ATOM 1209 C CA . LYS A 1 145 ? -60.735 -6.849 35.843 1.00 51.34 145 LYS A CA 1
ATOM 1210 C C . LYS A 1 145 ? -61.230 -5.423 36.042 1.00 51.34 145 LYS A C 1
ATOM 1212 O O . LYS A 1 145 ? -62.323 -5.286 36.626 1.00 51.34 145 LYS A O 1
#